Protein AF-A0A368EY27-F1 (afdb_monomer_lite)

Sequence (172 aa):
MQEDVLKLILLALDKGALIARKTLVMYVVQMLSEDYPQVSKTCVGHVVQLLYRASCFNVLKRDGESSLMQLKDEFRSYESLRREHDAQIVQMAVECGLRISPDQWSALLYGDQAHRPHMQSIIDRLQTPHSYVQGIDELAAVASGSDPNSYACDLAQMAQLLRVFDTLPAHH

Radius of gyration: 20.93 Å; chains: 1; bounding box: 53×36×58 Å

InterPro domains:
  IPR041523 Roquin II [PF18386] (73-128)
  IPR048575 Roquin 1/2-like, ROQ domain [PF21206] (1-70)
  IPR052249 Roquin domain-containing protein [PTHR13139] (1-162)

Structure (mmCIF, N/CA/C/O backbone):
data_AF-A0A368EY27-F1
#
_entry.id   AF-A0A368EY27-F1
#
loop_
_atom_site.group_PDB
_atom_site.id
_atom_site.type_symbol
_atom_site.label_atom_id
_atom_site.label_alt_id
_atom_site.label_comp_id
_atom_site.label_asym_id
_atom_site.label_entity_id
_atom_site.label_seq_id
_atom_site.pdbx_PDB_ins_code
_atom_site.Cartn_x
_atom_site.Cartn_y
_atom_site.Cartn_z
_atom_site.occupancy
_atom_site.B_iso_or_equiv
_atom_site.auth_seq_id
_atom_site.auth_comp_id
_atom_site.auth_asym_id
_atom_site.auth_atom_id
_atom_site.pdbx_PDB_model_num
ATOM 1 N N . MET A 1 1 ? 6.544 -5.559 12.951 1.00 91.06 1 MET A N 1
ATOM 2 C CA . MET A 1 1 ? 5.995 -4.178 12.994 1.00 91.06 1 MET A CA 1
ATOM 3 C C . MET A 1 1 ? 5.135 -3.829 11.782 1.00 91.06 1 MET A C 1
ATOM 5 O O . MET A 1 1 ? 3.942 -3.680 11.981 1.00 91.06 1 MET A O 1
ATOM 9 N N . GLN A 1 2 ? 5.659 -3.658 10.551 1.00 93.19 2 GLN A N 1
ATOM 10 C CA . GLN A 1 2 ? 4.785 -3.277 9.416 1.00 93.19 2 GLN A CA 1
ATOM 11 C C . GLN A 1 2 ? 3.692 -4.315 9.138 1.00 93.19 2 GLN A C 1
ATOM 13 O O . GLN A 1 2 ? 2.533 -3.955 8.957 1.00 93.19 2 GLN A O 1
ATOM 18 N N . GLU A 1 3 ? 4.051 -5.597 9.171 1.00 96.12 3 GLU A N 1
ATOM 19 C CA . GLU A 1 3 ? 3.091 -6.694 9.086 1.00 96.12 3 GLU A CA 1
ATOM 20 C C . GLU A 1 3 ? 1.977 -6.583 10.139 1.00 96.12 3 GLU A C 1
ATOM 22 O O . GLU A 1 3 ? 0.802 -6.675 9.788 1.00 96.12 3 GLU A O 1
ATOM 27 N N . ASP A 1 4 ? 2.321 -6.302 11.397 1.00 97.25 4 ASP A N 1
ATOM 28 C CA . ASP A 1 4 ? 1.342 -6.169 12.484 1.00 97.25 4 ASP A CA 1
ATOM 29 C C . ASP A 1 4 ? 0.456 -4.931 12.315 1.00 97.25 4 ASP A C 1
ATOM 31 O O . ASP A 1 4 ? -0.748 -4.994 12.553 1.00 97.25 4 ASP A O 1
ATOM 35 N N . VAL A 1 5 ? 1.018 -3.818 11.827 1.00 97.81 5 VAL A N 1
ATOM 36 C CA . VAL A 1 5 ? 0.242 -2.622 11.459 1.00 97.81 5 VAL A CA 1
ATOM 37 C C . VAL A 1 5 ? -0.801 -2.971 10.397 1.00 97.81 5 VAL A C 1
ATOM 39 O O . VAL A 1 5 ? -1.966 -2.610 10.557 1.00 97.81 5 VAL A O 1
ATOM 42 N N . LEU A 1 6 ? -0.421 -3.689 9.334 1.00 98.12 6 LEU A N 1
ATOM 43 C CA . LEU A 1 6 ? -1.357 -4.097 8.280 1.00 98.12 6 LEU A CA 1
ATOM 44 C C . LEU A 1 6 ? -2.434 -5.051 8.810 1.00 98.12 6 LEU A C 1
ATOM 46 O O . LEU A 1 6 ? -3.610 -4.866 8.497 1.00 98.12 6 LEU A O 1
ATOM 50 N N . LYS A 1 7 ? -2.067 -6.022 9.656 1.00 98.06 7 LYS A N 1
ATOM 51 C CA . LYS A 1 7 ? -3.023 -6.942 10.296 1.00 98.06 7 LYS A CA 1
ATOM 52 C C . LYS A 1 7 ? -4.021 -6.206 11.193 1.00 98.06 7 LYS A C 1
ATOM 54 O O . LYS A 1 7 ? -5.208 -6.512 11.152 1.00 98.06 7 LYS A O 1
ATOM 59 N N . LEU A 1 8 ? -3.577 -5.209 11.958 1.00 98.19 8 LEU A N 1
ATOM 60 C CA . LEU A 1 8 ? -4.462 -4.400 12.799 1.00 98.19 8 LEU A CA 1
ATOM 61 C C . LEU A 1 8 ? -5.362 -3.467 11.985 1.00 98.19 8 LEU A C 1
ATOM 63 O O . LEU A 1 8 ? -6.522 -3.285 12.343 1.00 98.19 8 LEU A O 1
ATOM 67 N N . ILE A 1 9 ? -4.864 -2.897 10.883 1.00 97.69 9 ILE A N 1
ATOM 68 C CA . ILE A 1 9 ? -5.704 -2.130 9.950 1.00 97.69 9 ILE A CA 1
ATOM 69 C C . ILE A 1 9 ? -6.794 -3.030 9.367 1.00 97.69 9 ILE A C 1
ATOM 71 O O . ILE A 1 9 ? -7.955 -2.626 9.326 1.00 97.69 9 ILE A O 1
ATOM 75 N N . LEU A 1 10 ? -6.431 -4.249 8.960 1.00 97.25 10 LEU A N 1
ATOM 76 C CA . LEU A 1 10 ? -7.374 -5.232 8.444 1.00 97.25 10 LEU A CA 1
ATOM 77 C C . LEU A 1 10 ? -8.426 -5.598 9.496 1.00 97.25 10 LEU A C 1
ATOM 79 O O . LEU A 1 10 ? -9.610 -5.564 9.193 1.00 97.25 10 LEU A O 1
ATOM 83 N N . LEU A 1 11 ? -8.006 -5.869 10.735 1.00 96.94 11 LEU A N 1
ATOM 84 C CA . LEU A 1 11 ? -8.906 -6.173 11.849 1.00 96.94 11 LEU A CA 1
ATOM 85 C C . LEU A 1 11 ? -9.876 -5.018 12.142 1.00 96.94 11 LEU A C 1
ATOM 87 O O . LEU A 1 11 ? -11.066 -5.244 12.340 1.00 96.94 11 LEU A O 1
ATOM 91 N N . ALA A 1 12 ? -9.381 -3.778 12.152 1.00 96.62 12 ALA A N 1
ATOM 92 C CA . ALA A 1 12 ? -10.196 -2.599 12.430 1.00 96.62 12 ALA A CA 1
ATOM 93 C C . ALA A 1 12 ? -11.221 -2.306 11.325 1.00 96.62 12 ALA A C 1
ATOM 95 O O . ALA A 1 12 ? -12.296 -1.782 11.607 1.00 96.62 12 ALA A O 1
ATOM 96 N N . LEU A 1 13 ? -10.879 -2.608 10.071 1.00 95.31 13 LEU A N 1
ATOM 97 C CA . LEU A 1 13 ? -11.715 -2.344 8.898 1.00 95.31 13 LEU A CA 1
ATOM 98 C C . LEU A 1 13 ? -12.441 -3.594 8.380 1.00 95.31 13 LEU A C 1
ATOM 100 O O . LEU A 1 13 ? -13.074 -3.538 7.318 1.00 95.31 13 LEU A O 1
ATOM 104 N N . ASP A 1 14 ? -12.370 -4.704 9.119 1.00 85.62 14 ASP A N 1
ATOM 105 C CA . ASP A 1 14 ? -13.033 -5.954 8.767 1.00 85.62 14 ASP A CA 1
ATOM 106 C C . ASP A 1 14 ? -14.549 -5.744 8.636 1.00 85.62 14 ASP A C 1
ATOM 108 O O . ASP A 1 14 ? -15.145 -4.852 9.248 1.00 85.62 14 ASP A O 1
ATOM 112 N N . LYS A 1 15 ? -15.183 -6.550 7.779 1.00 87.00 15 LYS A N 1
ATOM 113 C CA . LYS A 1 15 ? -16.629 -6.498 7.487 1.00 87.00 15 LYS A CA 1
ATOM 114 C C . LYS A 1 15 ? -17.133 -5.118 7.041 1.00 87.00 15 LYS A C 1
ATOM 116 O O . LYS A 1 15 ? -18.319 -4.821 7.158 1.00 87.00 15 LYS A O 1
ATOM 121 N N . GLY A 1 16 ? -16.245 -4.286 6.495 1.00 86.31 16 GLY A N 1
ATOM 122 C CA . GLY A 1 16 ? -16.605 -3.001 5.905 1.00 86.31 16 GLY A CA 1
ATOM 123 C C . GLY A 1 16 ? -16.848 -1.892 6.922 1.00 86.31 16 GLY A C 1
ATOM 124 O O . GLY A 1 16 ? -17.619 -0.975 6.635 1.00 86.31 16 GLY A O 1
ATOM 125 N N . ALA A 1 17 ? -16.193 -1.937 8.082 1.00 94.31 17 ALA A N 1
ATOM 126 C CA . ALA A 1 17 ? -16.243 -0.828 9.026 1.00 94.31 17 ALA A CA 1
ATOM 127 C C . ALA A 1 17 ? -15.749 0.490 8.391 1.00 94.31 17 ALA A C 1
ATOM 129 O O . ALA A 1 17 ? -14.826 0.521 7.573 1.00 94.31 17 ALA A O 1
ATOM 130 N N . LEU A 1 18 ? -16.385 1.593 8.789 1.00 96.38 18 LEU A N 1
ATOM 131 C CA . LEU A 1 18 ? -16.066 2.955 8.365 1.00 96.38 18 LEU A CA 1
ATOM 132 C C . LEU A 1 18 ? -15.377 3.681 9.519 1.00 96.38 18 LEU A C 1
ATOM 134 O O . LEU A 1 18 ? -16.004 3.967 10.538 1.00 96.38 18 LEU A O 1
ATOM 138 N N . ILE A 1 19 ? -14.091 3.998 9.368 1.00 97.25 19 ILE A N 1
ATOM 139 C CA . ILE A 1 19 ? -13.293 4.598 10.444 1.00 97.25 19 ILE A CA 1
ATOM 140 C C . ILE A 1 19 ? -12.570 5.846 9.934 1.00 97.25 19 ILE A C 1
ATOM 142 O O . ILE A 1 19 ? -11.975 5.860 8.857 1.00 97.25 19 ILE A O 1
ATOM 146 N N . ALA A 1 20 ? -12.603 6.924 10.721 1.00 97.69 20 ALA A N 1
ATOM 147 C CA . ALA A 1 20 ? -11.814 8.119 10.441 1.00 97.69 20 ALA A CA 1
ATOM 148 C C . ALA A 1 20 ? -10.316 7.841 10.645 1.00 97.69 20 ALA A C 1
ATOM 150 O O . ALA A 1 20 ? -9.923 7.181 11.609 1.00 97.69 20 ALA A O 1
ATOM 151 N N . ARG A 1 21 ? -9.453 8.435 9.809 1.00 97.75 21 ARG A N 1
ATOM 152 C CA . ARG A 1 21 ? -7.989 8.242 9.871 1.00 97.75 21 ARG A CA 1
ATOM 153 C C . ARG A 1 21 ? -7.414 8.399 11.283 1.00 97.75 21 ARG A C 1
ATOM 155 O O . ARG A 1 21 ? -6.622 7.566 11.709 1.00 97.75 21 ARG A O 1
ATOM 162 N N . LYS A 1 22 ? -7.821 9.442 12.018 1.00 97.44 22 LYS A N 1
ATOM 163 C CA . LYS A 1 22 ? -7.346 9.704 13.389 1.00 97.44 22 LYS A CA 1
ATOM 164 C C . LYS A 1 22 ? -7.644 8.531 14.327 1.00 97.44 22 LYS A C 1
ATOM 166 O O . LYS A 1 22 ? -6.764 8.128 15.080 1.00 97.44 22 LYS A O 1
ATOM 171 N N . THR A 1 23 ? -8.857 7.989 14.271 1.00 97.94 23 THR A N 1
ATOM 172 C CA . THR A 1 23 ? -9.293 6.874 15.121 1.00 97.94 23 THR A CA 1
ATOM 173 C C . THR A 1 23 ? -8.543 5.592 14.775 1.00 97.94 23 THR A C 1
ATOM 175 O O . THR A 1 23 ? -8.029 4.940 15.678 1.00 97.94 23 THR A O 1
ATOM 178 N N . LEU A 1 24 ? -8.394 5.283 13.482 1.00 98.06 24 LEU A N 1
ATOM 179 C CA . LEU A 1 24 ? -7.635 4.116 13.021 1.00 98.06 24 LEU A CA 1
ATOM 180 C C . LEU A 1 24 ? -6.170 4.173 13.479 1.00 98.06 24 LEU A C 1
ATOM 182 O O . LEU A 1 24 ? -5.648 3.208 14.025 1.00 98.06 24 LEU A O 1
ATOM 186 N N . VAL A 1 25 ? -5.518 5.327 13.306 1.00 98.38 25 VAL A N 1
ATOM 187 C CA . VAL A 1 25 ? -4.122 5.533 13.723 1.00 98.38 25 VAL A CA 1
ATOM 188 C C . VAL A 1 25 ? -3.967 5.360 15.234 1.00 98.38 25 VAL A C 1
ATOM 190 O O . VAL A 1 25 ? -3.037 4.692 15.676 1.00 98.38 25 VAL A O 1
ATOM 193 N N . MET A 1 26 ? -4.871 5.941 16.029 1.00 98.12 26 MET A N 1
ATOM 194 C CA . MET A 1 26 ? -4.842 5.802 17.488 1.00 98.12 26 MET A CA 1
ATOM 195 C C . MET A 1 26 ? -5.013 4.346 17.925 1.00 98.12 26 MET A C 1
ATOM 197 O O . MET A 1 26 ? -4.249 3.894 18.772 1.00 98.12 26 MET A O 1
ATOM 201 N N . TYR A 1 27 ? -5.964 3.626 17.322 1.00 98.00 27 TYR A N 1
ATOM 202 C CA . TYR A 1 27 ? -6.198 2.208 17.592 1.00 98.00 27 TYR A CA 1
ATOM 203 C C . TYR A 1 27 ? -4.930 1.378 17.363 1.00 98.00 27 TYR A C 1
ATOM 205 O O . TYR A 1 27 ? -4.475 0.687 18.269 1.00 98.00 27 TYR A O 1
ATOM 213 N N . VAL A 1 28 ? -4.305 1.504 16.189 1.00 98.06 28 VAL A N 1
ATOM 214 C CA . VAL A 1 28 ? -3.103 0.725 15.856 1.00 98.06 28 VAL A CA 1
ATOM 215 C C . VAL A 1 28 ? -1.931 1.063 16.782 1.00 98.06 28 VAL A C 1
ATOM 217 O O . VAL A 1 28 ? -1.245 0.159 17.243 1.00 98.06 28 VAL A O 1
ATOM 220 N N . VAL A 1 29 ? -1.699 2.348 17.085 1.00 97.94 29 VAL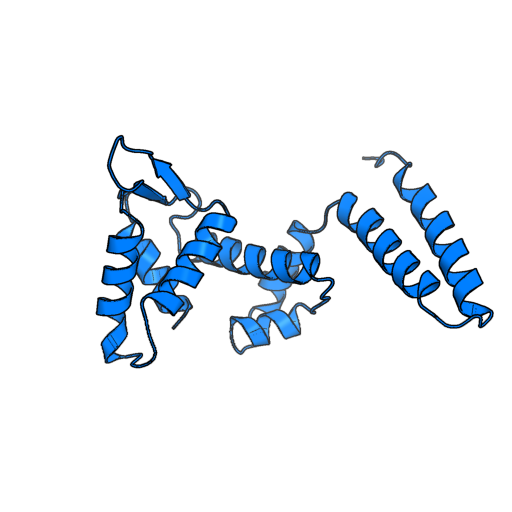 A N 1
ATOM 221 C CA . VAL A 1 29 ? -0.623 2.757 18.008 1.00 97.94 29 VAL A CA 1
ATOM 222 C C . VAL A 1 29 ? -0.835 2.158 19.395 1.00 97.94 29 VAL A C 1
ATOM 224 O O . VAL A 1 29 ? 0.113 1.642 19.974 1.00 97.94 29 VAL A O 1
ATOM 227 N N . GLN A 1 30 ? -2.064 2.205 19.912 1.00 97.25 30 GLN A N 1
ATOM 228 C CA . GLN A 1 30 ? -2.389 1.668 21.231 1.00 97.25 30 GLN A CA 1
ATOM 229 C C . GLN A 1 30 ? -2.204 0.147 21.297 1.00 97.25 30 GLN A C 1
ATOM 231 O O . GLN A 1 30 ? -1.727 -0.361 22.304 1.00 97.25 30 GLN A O 1
ATOM 236 N N . MET A 1 31 ? -2.550 -0.569 20.227 1.00 97.75 31 MET A N 1
ATOM 237 C CA . MET A 1 31 ? -2.396 -2.024 20.162 1.00 97.75 31 MET A CA 1
ATOM 238 C C . MET A 1 31 ? -0.938 -2.483 20.022 1.00 97.75 31 MET A C 1
ATOM 240 O O . MET A 1 31 ? -0.647 -3.628 20.340 1.00 97.75 31 MET A O 1
ATOM 244 N N . LEU A 1 32 ? -0.032 -1.627 19.535 1.00 97.12 32 LEU A N 1
ATOM 245 C CA . LEU A 1 32 ? 1.369 -1.987 19.276 1.00 97.12 32 LEU A CA 1
ATOM 246 C C . LEU A 1 32 ? 2.367 -1.387 20.269 1.00 97.12 32 LEU A C 1
ATOM 248 O O . LEU A 1 32 ? 3.543 -1.731 20.209 1.00 97.12 32 LEU A O 1
ATOM 252 N N . SER A 1 33 ? 1.950 -0.466 21.141 1.00 95.25 33 SER A N 1
ATOM 253 C CA . SER A 1 33 ? 2.889 0.320 21.951 1.00 95.25 33 SER A CA 1
ATOM 254 C C . SER A 1 33 ? 3.665 -0.487 22.989 1.00 95.25 33 SER A C 1
ATOM 256 O O . SER A 1 33 ? 4.740 -0.047 23.388 1.00 95.25 33 SER A O 1
ATOM 258 N N . GLU A 1 34 ? 3.139 -1.634 23.427 1.00 94.44 34 GLU A N 1
ATOM 259 C CA . GLU A 1 34 ? 3.838 -2.513 24.374 1.00 94.44 34 GLU A CA 1
ATOM 260 C C . GLU A 1 34 ? 4.979 -3.281 23.690 1.00 94.44 34 GLU A C 1
ATOM 262 O O . GLU A 1 34 ? 6.110 -3.250 24.171 1.00 94.44 34 GLU A O 1
ATOM 267 N N . ASP A 1 35 ? 4.713 -3.891 22.531 1.00 96.12 35 ASP A N 1
ATOM 268 C CA . ASP A 1 35 ? 5.698 -4.692 21.789 1.00 96.12 35 ASP A CA 1
ATOM 269 C C . ASP A 1 35 ? 6.689 -3.837 20.985 1.00 96.12 35 ASP A C 1
ATOM 271 O O . ASP A 1 35 ? 7.834 -4.228 20.749 1.00 96.12 35 ASP A O 1
ATOM 275 N N . TYR A 1 36 ? 6.254 -2.651 20.550 1.00 95.00 36 TYR A N 1
ATOM 276 C CA . TYR A 1 36 ? 7.029 -1.739 19.713 1.00 95.00 36 TYR A CA 1
ATOM 277 C C . TYR A 1 36 ? 7.056 -0.330 20.324 1.00 95.00 36 TYR A C 1
ATOM 279 O O . TYR A 1 36 ? 6.327 0.547 19.857 1.00 95.00 36 TYR A O 1
ATOM 287 N N . PRO A 1 37 ? 7.928 -0.048 21.311 1.00 92.56 37 PRO A N 1
ATOM 288 C CA . PRO A 1 37 ? 7.997 1.261 21.974 1.00 92.56 37 PRO A CA 1
ATOM 289 C C . PRO A 1 37 ? 8.259 2.445 21.026 1.00 92.56 37 PRO A C 1
ATOM 291 O O . PRO A 1 37 ? 7.919 3.588 21.325 1.00 92.56 37 PRO A O 1
ATOM 294 N N . GLN A 1 38 ? 8.860 2.180 19.864 1.00 91.69 38 GLN A N 1
ATOM 295 C CA . GLN A 1 38 ? 9.111 3.149 18.797 1.00 91.69 38 GLN A CA 1
ATOM 296 C C . GLN A 1 38 ? 7.877 3.474 17.937 1.00 91.69 38 GLN A C 1
ATOM 298 O O . GLN A 1 38 ? 7.942 4.358 17.075 1.00 91.69 38 GLN A O 1
ATOM 303 N N . VAL A 1 39 ? 6.765 2.748 18.100 1.00 95.75 39 VAL A N 1
ATOM 304 C CA . VAL A 1 39 ? 5.548 2.996 17.326 1.00 95.75 39 VAL A CA 1
ATOM 305 C C . VAL A 1 39 ? 4.979 4.364 17.690 1.00 95.75 39 VAL A C 1
ATOM 307 O O . VAL A 1 39 ? 4.880 4.757 18.849 1.00 95.75 39 VAL A O 1
ATOM 310 N N . SER A 1 40 ? 4.594 5.129 16.674 1.00 96.62 40 SER A N 1
ATOM 311 C CA . SER A 1 40 ? 4.060 6.473 16.862 1.00 96.62 40 SER A CA 1
ATOM 312 C C . SER A 1 40 ? 2.927 6.749 15.889 1.00 96.62 40 SER A C 1
ATOM 314 O O . SER A 1 40 ? 2.799 6.105 14.842 1.00 96.62 40 SER A O 1
ATOM 316 N N . LYS A 1 41 ? 2.119 7.766 16.209 1.00 97.56 41 LYS A N 1
ATOM 317 C CA . LYS A 1 41 ? 1.028 8.233 15.340 1.00 97.56 41 LYS A CA 1
ATOM 318 C C . LYS A 1 41 ? 1.542 8.633 13.957 1.00 97.56 41 LYS A C 1
ATOM 320 O O . LYS A 1 41 ? 0.857 8.393 12.969 1.00 97.56 41 LYS A O 1
ATOM 325 N N . THR A 1 42 ? 2.746 9.203 13.887 1.00 97.12 42 THR A N 1
ATOM 326 C CA . THR A 1 42 ? 3.398 9.590 12.631 1.00 97.12 42 THR A CA 1
ATOM 327 C C . THR A 1 42 ? 3.767 8.361 11.804 1.00 97.12 42 THR A C 1
ATOM 329 O O . THR A 1 42 ? 3.360 8.267 10.649 1.00 97.12 42 THR A O 1
ATOM 332 N N . CYS A 1 43 ? 4.453 7.382 12.406 1.00 94.00 43 CYS A N 1
ATOM 333 C CA . CYS A 1 43 ? 4.864 6.156 11.716 1.00 94.00 43 CYS A CA 1
ATOM 334 C C . CYS A 1 43 ? 3.657 5.377 11.172 1.00 94.00 43 CYS A C 1
ATOM 336 O O . CYS A 1 43 ? 3.617 5.037 9.992 1.00 94.00 43 CYS A O 1
ATOM 338 N N . VAL A 1 44 ? 2.632 5.159 12.002 1.00 97.81 44 VAL A N 1
ATOM 339 C CA . VAL A 1 44 ? 1.389 4.490 11.581 1.00 97.81 44 VAL A CA 1
ATOM 340 C C . VAL A 1 44 ? 0.636 5.328 10.547 1.00 97.81 44 VAL A C 1
ATOM 342 O O . VAL A 1 44 ? 0.125 4.803 9.559 1.00 97.81 44 VAL A O 1
ATOM 345 N N . GLY A 1 45 ? 0.602 6.649 10.732 1.00 97.88 45 GLY A N 1
ATOM 346 C CA . GLY A 1 45 ? -0.013 7.583 9.797 1.00 97.88 45 GLY A CA 1
ATOM 347 C C . GLY A 1 45 ? 0.590 7.518 8.394 1.00 97.88 45 GLY A C 1
ATOM 348 O O . GLY A 1 45 ? -0.163 7.668 7.429 1.00 97.88 45 GLY A O 1
ATOM 349 N N . HIS A 1 46 ? 1.898 7.267 8.271 1.00 97.06 46 HIS A N 1
ATOM 350 C CA . HIS A 1 46 ? 2.573 7.054 6.988 1.00 97.06 46 HIS A CA 1
ATOM 351 C C . HIS A 1 46 ? 2.172 5.731 6.331 1.00 97.06 46 HIS A C 1
ATOM 353 O O . HIS A 1 46 ? 1.909 5.724 5.133 1.00 97.06 46 HIS A O 1
ATOM 359 N N . VAL A 1 47 ? 2.024 4.644 7.096 1.00 97.56 47 VAL A N 1
ATOM 360 C CA . VAL A 1 47 ? 1.527 3.367 6.549 1.00 97.56 47 VAL A CA 1
ATOM 361 C C . VAL A 1 47 ? 0.095 3.522 6.026 1.00 97.56 47 VAL A C 1
ATOM 363 O O . VAL A 1 47 ? -0.206 3.130 4.903 1.00 97.56 47 VAL A O 1
ATOM 366 N N . VAL A 1 48 ? -0.784 4.189 6.780 1.00 98.06 48 VAL A N 1
ATOM 367 C CA . VAL A 1 48 ? -2.153 4.484 6.316 1.00 98.06 48 VAL A CA 1
ATOM 368 C C . VAL A 1 48 ? -2.142 5.383 5.074 1.00 98.06 48 VAL A C 1
ATOM 370 O O . VAL A 1 48 ? -2.951 5.196 4.169 1.00 98.06 48 VAL A O 1
ATOM 373 N N . GLN A 1 49 ? -1.222 6.351 5.003 1.00 98.12 49 GLN A N 1
ATOM 374 C CA . GLN A 1 49 ? -1.080 7.222 3.833 1.00 98.12 49 GLN A CA 1
ATOM 375 C C . GLN A 1 49 ? -0.627 6.452 2.589 1.00 98.12 49 GLN A C 1
ATOM 377 O O . GLN A 1 49 ? -1.094 6.756 1.492 1.00 98.12 49 GLN A O 1
ATOM 382 N N . LEU A 1 50 ? 0.252 5.465 2.760 1.00 98.19 50 LEU A N 1
ATOM 383 C CA . LEU A 1 50 ? 0.705 4.589 1.688 1.00 98.19 50 LEU A CA 1
ATOM 384 C C . LEU A 1 50 ? -0.466 3.774 1.123 1.00 98.19 50 LEU A C 1
ATOM 386 O O . LEU A 1 50 ? -0.689 3.797 -0.081 1.00 98.19 50 LEU A O 1
ATOM 390 N N . LEU A 1 51 ? -1.284 3.166 1.989 1.00 98.31 51 LEU A N 1
ATOM 391 C CA . LEU A 1 51 ? -2.498 2.445 1.577 1.00 98.31 51 LEU A CA 1
ATOM 392 C C . LEU A 1 51 ? -3.537 3.358 0.906 1.00 98.31 51 LEU A C 1
ATOM 394 O O . LEU A 1 51 ? -4.229 2.949 -0.022 1.00 98.31 51 LEU A O 1
ATOM 398 N N . TYR A 1 52 ? -3.646 4.610 1.358 1.00 98.12 52 TYR A N 1
ATOM 399 C CA . TYR A 1 52 ? -4.496 5.604 0.703 1.00 98.12 52 TYR A CA 1
ATOM 400 C C . TYR A 1 52 ? -4.010 5.906 -0.716 1.00 98.12 52 TYR A C 1
ATOM 402 O O . TYR A 1 52 ? -4.815 5.946 -1.643 1.00 98.12 52 TYR A O 1
ATOM 410 N N . ARG A 1 53 ? -2.697 6.094 -0.897 1.00 97.75 53 ARG A N 1
ATOM 411 C CA . ARG A 1 53 ? -2.088 6.329 -2.213 1.00 97.75 53 ARG A CA 1
ATOM 412 C C . ARG A 1 53 ? -2.259 5.116 -3.137 1.00 97.75 53 ARG A C 1
ATOM 414 O O . ARG A 1 53 ? -2.610 5.301 -4.296 1.00 97.75 53 ARG A O 1
ATOM 421 N N . ALA A 1 54 ? -2.167 3.914 -2.572 1.00 97.94 54 ALA A N 1
ATOM 422 C CA . ALA A 1 54 ? -2.448 2.640 -3.233 1.00 97.94 54 ALA A CA 1
ATOM 423 C C . ALA A 1 54 ? -3.940 2.416 -3.555 1.00 97.94 54 ALA A C 1
ATOM 425 O O . ALA A 1 54 ? -4.330 1.363 -4.046 1.00 97.94 54 ALA A O 1
ATOM 426 N N . SER A 1 55 ? -4.808 3.398 -3.278 1.00 98.12 55 SER A N 1
ATOM 427 C CA . SER A 1 55 ? -6.245 3.326 -3.555 1.00 98.12 55 SER A CA 1
ATOM 428 C C . SER A 1 55 ? -6.961 2.159 -2.860 1.00 98.12 55 SER A C 1
ATOM 430 O O . SER A 1 55 ? -7.990 1.682 -3.352 1.00 98.12 55 SER A O 1
ATOM 432 N N . CYS A 1 56 ? -6.473 1.740 -1.686 1.00 98.31 56 CYS A N 1
ATOM 433 C CA . CYS A 1 56 ? -7.057 0.635 -0.920 1.00 98.31 56 CYS A CA 1
ATOM 434 C C . CYS A 1 56 ? -8.385 0.987 -0.228 1.00 98.31 56 CYS A C 1
ATOM 436 O O . CYS A 1 56 ? -9.097 0.095 0.240 1.00 98.31 56 CYS A O 1
ATOM 438 N N . PHE A 1 57 ? -8.729 2.277 -0.137 1.00 98.31 57 PHE A N 1
ATOM 439 C CA . PHE A 1 57 ? -9.897 2.751 0.605 1.00 98.31 57 PHE A CA 1
ATOM 440 C C . PHE A 1 57 ? -10.990 3.326 -0.299 1.00 98.31 57 PHE A C 1
ATOM 442 O O . PHE A 1 57 ? -10.717 4.094 -1.220 1.00 98.31 57 PHE A O 1
ATOM 449 N N . ASN A 1 58 ? -12.242 3.040 0.053 1.00 97.56 58 ASN A N 1
ATOM 450 C CA . ASN A 1 58 ? -13.383 3.887 -0.273 1.00 97.56 58 ASN A CA 1
ATOM 451 C C . ASN A 1 58 ? -13.446 5.026 0.752 1.00 97.56 58 ASN A C 1
ATOM 453 O O . ASN A 1 58 ? -13.398 4.784 1.961 1.00 97.56 58 ASN A O 1
ATOM 457 N N . VAL A 1 59 ? -13.544 6.268 0.278 1.00 97.25 59 VAL A N 1
ATOM 458 C CA . VAL A 1 59 ? -13.509 7.463 1.133 1.00 97.25 59 VAL A CA 1
ATOM 459 C C . VAL A 1 59 ? -14.876 8.130 1.134 1.00 97.25 59 VAL A C 1
ATOM 461 O O . VAL A 1 59 ? -15.308 8.680 0.122 1.00 97.25 59 VAL A O 1
ATOM 464 N N . LEU A 1 60 ? -15.540 8.119 2.288 1.00 96.25 60 LEU A N 1
ATOM 465 C CA . LEU A 1 60 ? -16.830 8.766 2.488 1.00 96.25 60 LEU A CA 1
ATOM 466 C C . LEU A 1 60 ? -16.623 10.143 3.121 1.00 96.25 60 LEU A C 1
ATOM 468 O O . LEU A 1 60 ? -16.200 10.257 4.276 1.00 96.25 60 LEU A O 1
ATOM 472 N N . LYS A 1 61 ? -16.922 11.195 2.358 1.00 95.31 61 LYS A N 1
ATOM 473 C CA . LYS A 1 61 ? -16.922 12.575 2.859 1.00 95.31 61 LYS A CA 1
ATOM 474 C C . LYS A 1 61 ? -18.147 12.806 3.745 1.00 95.31 61 LYS A C 1
ATOM 476 O O . LYS A 1 61 ? -19.216 12.268 3.473 1.00 95.31 61 LYS A O 1
ATOM 481 N N . ARG A 1 62 ? -17.977 13.604 4.798 1.00 95.56 62 ARG A N 1
ATOM 482 C CA . ARG A 1 62 ? -19.044 14.014 5.717 1.00 95.56 62 ARG A CA 1
ATOM 483 C C . ARG A 1 62 ? -18.963 15.521 5.916 1.00 95.56 62 ARG A C 1
ATOM 485 O O . ARG A 1 62 ? -17.866 16.045 6.100 1.00 95.56 62 ARG A O 1
ATOM 492 N N . ASP A 1 63 ? -20.097 16.205 5.864 1.00 92.94 63 ASP A N 1
ATOM 493 C CA . ASP A 1 63 ? -20.131 17.662 5.975 1.00 92.94 63 ASP A CA 1
ATOM 494 C C . ASP A 1 63 ? -19.727 18.108 7.383 1.00 92.94 63 ASP A C 1
ATOM 496 O O . ASP A 1 63 ? -20.281 17.649 8.378 1.00 92.94 63 ASP A O 1
ATOM 500 N N . GLY A 1 64 ? -18.720 18.982 7.469 1.00 90.25 64 GLY A N 1
ATOM 501 C CA . GLY A 1 64 ? -18.209 19.500 8.744 1.00 90.25 64 GLY A CA 1
ATOM 502 C C . GLY A 1 64 ? -17.433 18.493 9.606 1.00 90.25 64 GLY A C 1
ATOM 503 O O . GLY A 1 64 ? -16.959 18.862 10.678 1.00 90.25 64 GLY A O 1
ATOM 504 N N . GLU A 1 65 ? -17.247 17.250 9.150 1.00 93.25 65 GLU A N 1
ATOM 505 C CA . GLU A 1 65 ? -16.580 16.188 9.907 1.00 93.25 65 GLU A CA 1
ATOM 506 C C . GLU A 1 65 ? -15.414 15.546 9.137 1.00 93.25 65 GLU A C 1
ATOM 508 O O . GLU A 1 65 ? -15.246 15.702 7.930 1.00 93.25 65 GLU A O 1
ATOM 513 N N . SER A 1 66 ? -14.579 14.774 9.843 1.00 93.69 66 SER A N 1
ATOM 514 C CA . SER A 1 66 ? -13.523 13.986 9.192 1.00 93.69 66 SER A CA 1
ATOM 515 C C . SER A 1 66 ? -14.119 12.902 8.289 1.00 93.69 66 SER A C 1
ATOM 517 O O . SER A 1 66 ? -15.022 12.173 8.717 1.00 93.69 66 SER A O 1
ATOM 519 N N . SER A 1 67 ? -13.562 12.745 7.084 1.00 96.62 67 SER A N 1
ATOM 520 C CA . SER A 1 67 ? -13.910 11.650 6.174 1.00 96.62 67 SER A CA 1
ATOM 521 C C . SER A 1 67 ? -13.694 10.287 6.828 1.00 96.62 67 SER A C 1
ATOM 523 O O . SER A 1 67 ? -12.739 10.083 7.587 1.00 96.62 67 SER A O 1
ATOM 525 N N . LEU A 1 68 ? -14.574 9.349 6.497 1.00 97.31 68 LEU A N 1
ATOM 526 C CA . LEU A 1 68 ? -14.448 7.952 6.885 1.00 97.31 68 LEU A CA 1
ATOM 527 C C . LEU A 1 68 ? -13.771 7.176 5.763 1.00 97.31 68 LEU A C 1
ATOM 529 O O . LEU A 1 68 ? -13.948 7.479 4.583 1.00 97.31 68 LEU A O 1
ATOM 533 N N . MET A 1 69 ? -12.987 6.180 6.146 1.00 97.88 69 MET A N 1
ATOM 534 C CA . MET A 1 69 ? -12.322 5.270 5.228 1.00 97.88 69 MET A CA 1
ATOM 535 C C . MET A 1 69 ? -12.852 3.866 5.483 1.00 97.88 69 MET A C 1
ATOM 537 O O . MET A 1 69 ? -13.006 3.460 6.636 1.00 97.88 69 MET A O 1
ATOM 541 N N . GLN A 1 70 ? -13.111 3.142 4.405 1.00 97.62 70 GLN A N 1
ATOM 542 C CA . GLN A 1 70 ? -13.489 1.737 4.418 1.00 97.62 70 GLN A CA 1
ATOM 543 C C . GLN A 1 70 ? -12.551 0.989 3.484 1.00 97.62 70 GLN A C 1
ATOM 545 O O . GLN A 1 70 ? -12.275 1.463 2.383 1.00 97.62 70 GLN A O 1
ATOM 550 N N . LEU A 1 71 ? -12.065 -0.177 3.903 1.00 97.94 71 LEU A N 1
ATOM 551 C CA . LEU A 1 71 ? -11.259 -1.016 3.027 1.00 97.94 71 LEU A CA 1
ATOM 552 C C . LEU A 1 71 ? -12.142 -1.603 1.918 1.00 97.94 71 LEU A C 1
ATOM 554 O O . LEU A 1 71 ? -13.215 -2.155 2.211 1.00 97.94 71 LEU A O 1
ATOM 558 N N . LYS A 1 72 ? -11.702 -1.469 0.662 1.00 97.69 72 LYS A N 1
ATOM 559 C CA . LYS A 1 72 ? -12.389 -2.095 -0.475 1.00 97.69 72 LYS A CA 1
ATOM 560 C C . LYS A 1 72 ? -12.402 -3.613 -0.313 1.00 97.69 72 LYS A C 1
ATOM 562 O O . LYS A 1 72 ? -11.510 -4.173 0.328 1.00 97.69 72 LYS A O 1
ATOM 567 N N . ASP A 1 73 ? -13.425 -4.263 -0.858 1.00 96.56 73 ASP A N 1
ATOM 568 C CA . ASP A 1 73 ? -13.682 -5.687 -0.623 1.00 96.56 73 ASP A CA 1
ATOM 569 C C . ASP A 1 73 ? -12.510 -6.561 -1.094 1.00 96.56 73 ASP A C 1
ATOM 571 O O . ASP A 1 73 ? -12.092 -7.468 -0.375 1.00 96.56 73 ASP A O 1
ATOM 575 N N . GLU A 1 74 ? -11.902 -6.223 -2.234 1.00 96.81 74 GLU A N 1
ATOM 576 C CA . GLU A 1 74 ? -10.748 -6.920 -2.808 1.00 96.81 74 GLU A CA 1
ATOM 577 C C . GLU A 1 74 ? -9.479 -6.858 -1.946 1.00 96.81 74 GLU A C 1
ATOM 579 O O . GLU A 1 74 ? -8.566 -7.651 -2.158 1.00 96.81 74 GLU A O 1
ATOM 584 N N . PHE A 1 75 ? -9.419 -5.958 -0.959 1.00 97.50 75 PHE A N 1
ATOM 585 C CA . PHE A 1 75 ? -8.275 -5.808 -0.060 1.00 97.50 75 PHE A CA 1
ATOM 586 C C . PHE A 1 75 ? -8.539 -6.334 1.355 1.00 97.50 75 PHE A C 1
ATOM 588 O O . PHE A 1 75 ? -7.685 -6.182 2.224 1.00 97.50 75 PHE A O 1
ATOM 595 N N . ARG A 1 76 ? -9.674 -7.000 1.613 1.00 96.31 76 ARG A N 1
ATOM 596 C CA . ARG A 1 76 ? -10.019 -7.554 2.940 1.00 96.31 76 ARG A CA 1
ATOM 597 C C . ARG A 1 76 ? -9.357 -8.893 3.280 1.00 96.31 76 ARG A C 1
ATOM 599 O O . ARG A 1 76 ? -9.802 -9.595 4.183 1.00 96.31 76 ARG A O 1
ATOM 606 N N . SER A 1 77 ? -8.257 -9.230 2.618 1.00 96.94 77 SER A N 1
ATOM 607 C CA . SER A 1 77 ? -7.344 -10.285 3.060 1.00 96.94 77 SER A CA 1
ATOM 608 C C . SER A 1 77 ? -5.947 -9.710 3.275 1.00 96.94 77 SER A C 1
ATOM 610 O O . SER A 1 77 ? -5.560 -8.741 2.615 1.00 96.94 77 SER A O 1
ATOM 612 N N . TYR A 1 78 ? -5.180 -10.309 4.190 1.00 97.62 78 TYR A N 1
ATOM 613 C CA . TYR A 1 78 ? -3.804 -9.875 4.436 1.00 97.62 78 TYR A CA 1
ATOM 614 C C . TYR A 1 78 ? -2.972 -9.937 3.150 1.00 97.62 78 TYR A C 1
ATOM 616 O O . TYR A 1 78 ? -2.335 -8.949 2.803 1.00 97.62 78 TYR A O 1
ATOM 624 N N . GLU A 1 79 ? -3.064 -11.039 2.402 1.00 97.62 79 GLU A N 1
ATOM 625 C CA . GLU A 1 79 ? -2.319 -11.245 1.154 1.00 97.62 79 GLU A CA 1
ATOM 626 C C . GLU A 1 79 ? -2.617 -10.162 0.110 1.00 97.62 79 GLU A C 1
ATOM 628 O O . GLU A 1 79 ? -1.704 -9.544 -0.436 1.00 97.62 79 GLU A O 1
ATOM 633 N N . SER A 1 80 ? -3.899 -9.870 -0.134 1.00 97.56 80 SER A N 1
ATOM 634 C CA . SER A 1 80 ? -4.299 -8.839 -1.100 1.00 97.56 80 SER A CA 1
ATOM 635 C C . SER A 1 80 ? -3.852 -7.439 -0.678 1.00 97.56 80 SER A C 1
ATOM 637 O O . SER A 1 80 ? -3.345 -6.679 -1.501 1.00 97.56 80 SER A O 1
ATOM 639 N N . LEU A 1 81 ? -4.017 -7.095 0.606 1.00 98.19 81 LEU A N 1
ATOM 640 C CA . LEU A 1 81 ? -3.640 -5.781 1.126 1.00 98.19 81 LEU A CA 1
ATOM 641 C C . LEU A 1 81 ? -2.123 -5.599 1.109 1.00 98.19 81 LEU A C 1
ATOM 643 O O . LEU A 1 81 ? -1.631 -4.536 0.733 1.00 98.19 81 LEU A O 1
ATOM 647 N N . ARG A 1 82 ? -1.386 -6.644 1.502 1.00 98.50 82 ARG A N 1
ATOM 648 C CA . ARG A 1 82 ? 0.074 -6.659 1.521 1.00 98.50 82 ARG A CA 1
ATOM 649 C C . ARG A 1 82 ? 0.637 -6.526 0.113 1.00 98.50 82 ARG A C 1
ATOM 651 O O . ARG A 1 82 ? 1.513 -5.698 -0.104 1.00 98.50 82 ARG A O 1
ATOM 658 N N . ARG A 1 83 ? 0.082 -7.255 -0.858 1.00 98.44 83 ARG A N 1
ATOM 659 C CA . ARG A 1 83 ? 0.500 -7.153 -2.260 1.00 98.44 83 ARG A CA 1
ATOM 660 C C . ARG A 1 83 ? 0.338 -5.739 -2.814 1.00 98.44 83 ARG A C 1
ATOM 662 O O . ARG A 1 83 ? 1.231 -5.262 -3.510 1.00 98.44 83 ARG A O 1
ATOM 669 N N . GLU A 1 84 ? -0.770 -5.066 -2.508 1.00 98.38 84 GLU A N 1
ATOM 670 C CA . GLU A 1 84 ? -1.005 -3.699 -2.991 1.00 98.38 84 GLU A CA 1
ATOM 671 C C . GLU A 1 84 ? -0.142 -2.668 -2.246 1.00 98.38 84 GLU A C 1
ATOM 673 O O . GLU A 1 84 ? 0.395 -1.743 -2.852 1.00 98.38 84 GLU A O 1
ATOM 678 N N . HIS A 1 85 ? 0.086 -2.883 -0.948 1.00 98.44 85 HIS A N 1
ATOM 679 C CA . HIS A 1 85 ? 1.065 -2.132 -0.166 1.00 98.44 85 HIS A CA 1
ATOM 680 C C . HIS A 1 85 ? 2.472 -2.205 -0.783 1.00 98.44 85 HIS A C 1
ATOM 682 O O . HIS A 1 85 ? 3.094 -1.170 -1.025 1.00 98.44 85 HIS A O 1
ATOM 688 N N . ASP A 1 86 ? 2.968 -3.409 -1.070 1.00 98.56 86 ASP A N 1
ATOM 689 C CA . ASP A 1 86 ? 4.308 -3.600 -1.627 1.00 98.56 86 ASP A CA 1
ATOM 690 C C . ASP A 1 86 ? 4.404 -3.029 -3.045 1.00 98.56 86 ASP A C 1
ATOM 692 O O . ASP A 1 86 ? 5.381 -2.359 -3.379 1.00 98.56 86 ASP A O 1
ATOM 696 N N . ALA A 1 87 ? 3.362 -3.217 -3.863 1.00 98.38 87 ALA A N 1
ATOM 697 C CA . ALA A 1 87 ? 3.291 -2.638 -5.199 1.00 98.38 87 ALA A CA 1
ATOM 698 C C . ALA A 1 87 ? 3.378 -1.109 -5.177 1.00 98.38 87 ALA A C 1
ATOM 700 O O . ALA A 1 87 ? 4.086 -0.532 -6.001 1.00 98.38 87 ALA A O 1
ATOM 701 N N . GLN A 1 88 ? 2.738 -0.449 -4.209 1.00 98.38 88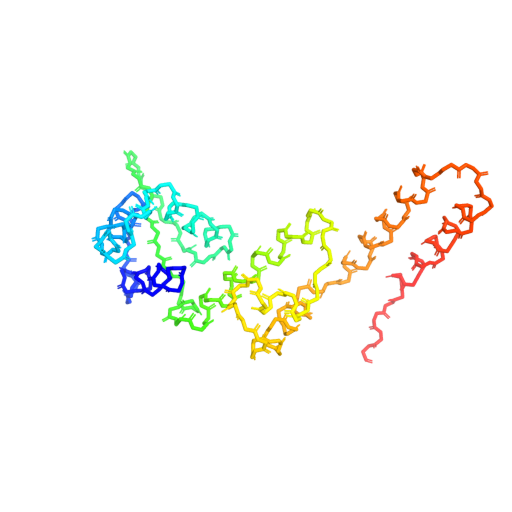 GLN A N 1
ATOM 702 C CA . GLN A 1 88 ? 2.832 1.001 -4.074 1.00 98.38 88 GLN A CA 1
ATOM 703 C C . GLN A 1 88 ? 4.252 1.466 -3.721 1.00 98.38 88 GLN A C 1
ATOM 705 O O . GLN A 1 88 ? 4.685 2.509 -4.217 1.00 98.38 88 GLN A O 1
ATOM 710 N N . ILE A 1 89 ? 4.989 0.708 -2.898 1.00 98.19 89 ILE A N 1
ATOM 711 C CA . ILE A 1 89 ? 6.398 1.002 -2.586 1.00 98.19 89 ILE A CA 1
ATOM 712 C C . ILE A 1 89 ? 7.267 0.829 -3.836 1.00 98.19 89 ILE A C 1
ATOM 714 O O . ILE A 1 89 ? 8.077 1.706 -4.140 1.00 98.19 89 ILE A O 1
ATOM 718 N N . VAL A 1 90 ? 7.075 -0.264 -4.582 1.00 97.88 90 VAL A N 1
ATOM 719 C CA . VAL A 1 90 ? 7.794 -0.513 -5.841 1.00 97.88 90 VAL A CA 1
ATOM 720 C C . VAL A 1 90 ? 7.528 0.615 -6.837 1.00 97.88 90 VAL A C 1
ATOM 722 O O . VAL A 1 90 ? 8.470 1.159 -7.409 1.00 97.88 90 VAL A O 1
ATOM 725 N N . GLN A 1 91 ? 6.269 1.027 -6.995 1.00 95.25 91 GLN A N 1
ATOM 726 C CA . GLN A 1 91 ? 5.894 2.126 -7.881 1.00 95.25 91 GLN A CA 1
ATOM 727 C C . GLN A 1 91 ? 6.580 3.440 -7.483 1.00 95.25 91 GLN A C 1
ATOM 729 O O . GLN A 1 91 ? 7.140 4.113 -8.341 1.00 95.25 91 GLN A O 1
ATOM 734 N N . MET A 1 92 ? 6.612 3.780 -6.190 1.00 95.19 92 MET A N 1
ATOM 735 C CA . MET A 1 92 ? 7.313 4.978 -5.709 1.00 95.19 92 MET A CA 1
ATOM 736 C C . MET A 1 92 ? 8.818 4.934 -6.000 1.00 95.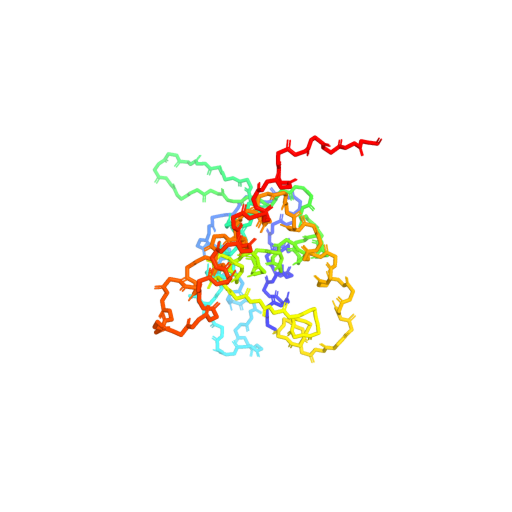19 92 MET A C 1
ATOM 738 O O . MET A 1 92 ? 9.404 5.950 -6.361 1.00 95.19 92 MET A O 1
ATOM 742 N N . ALA A 1 93 ? 9.456 3.770 -5.864 1.00 95.31 93 ALA A N 1
ATOM 743 C CA . ALA A 1 93 ? 10.866 3.618 -6.210 1.00 95.31 93 ALA A CA 1
ATOM 744 C C . ALA A 1 93 ? 11.105 3.825 -7.713 1.00 95.31 93 ALA A C 1
ATOM 746 O O . ALA A 1 93 ? 12.036 4.540 -8.082 1.00 95.31 93 ALA A O 1
ATOM 747 N N . VAL A 1 94 ? 10.238 3.270 -8.565 1.00 89.69 94 VAL A N 1
ATOM 748 C CA . VAL A 1 94 ? 10.297 3.457 -10.023 1.00 89.69 94 VAL A CA 1
ATOM 749 C C . VAL A 1 94 ? 10.098 4.924 -10.407 1.00 89.69 94 VAL A C 1
ATOM 751 O O . VAL A 1 94 ? 10.870 5.436 -11.212 1.00 89.69 94 VAL A O 1
ATOM 754 N N . GLU A 1 95 ? 9.128 5.620 -9.803 1.00 87.62 95 GLU A N 1
ATOM 755 C CA . GLU A 1 95 ? 8.901 7.061 -10.007 1.00 87.62 95 GLU A CA 1
ATOM 756 C C . GLU A 1 95 ? 10.125 7.910 -9.622 1.00 87.62 95 GLU A C 1
ATOM 758 O O . GLU A 1 95 ? 10.391 8.932 -10.250 1.00 87.62 95 GLU A O 1
ATOM 763 N N . CYS A 1 96 ? 10.898 7.476 -8.623 1.00 89.06 96 CYS A N 1
ATOM 764 C CA . CYS A 1 96 ? 12.164 8.102 -8.236 1.00 89.06 96 CYS A CA 1
ATOM 765 C C . CYS A 1 96 ? 13.370 7.649 -9.083 1.00 89.06 96 CYS A C 1
ATOM 767 O O . CYS A 1 96 ? 14.505 7.988 -8.746 1.00 89.06 96 CYS A O 1
ATOM 769 N N . GLY A 1 97 ? 13.164 6.858 -10.141 1.00 84.88 97 GLY A N 1
ATOM 770 C CA . GLY A 1 97 ? 14.235 6.347 -11.004 1.00 84.88 97 GLY A CA 1
ATOM 771 C C . GLY A 1 97 ? 15.065 5.215 -10.387 1.00 84.88 97 GLY A C 1
ATOM 772 O O . GLY A 1 97 ? 16.108 4.848 -10.924 1.00 84.88 97 GLY A O 1
ATOM 773 N N . LEU A 1 98 ? 14.634 4.628 -9.266 1.00 89.88 98 LEU A N 1
ATOM 774 C CA . LEU A 1 98 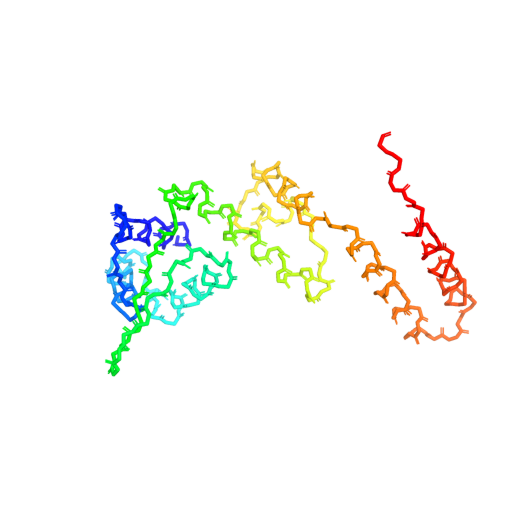? 15.337 3.510 -8.640 1.00 89.88 98 LEU A CA 1
ATOM 775 C C . LEU A 1 98 ? 14.988 2.197 -9.350 1.00 89.88 98 LEU A C 1
ATOM 777 O O . LEU A 1 98 ? 13.828 1.909 -9.652 1.00 89.88 98 LEU A O 1
ATOM 781 N N . ARG A 1 99 ? 16.008 1.372 -9.598 1.00 90.81 99 ARG A N 1
ATOM 782 C CA . ARG A 1 99 ? 15.870 0.019 -10.152 1.00 90.81 99 ARG A CA 1
ATOM 783 C C . ARG A 1 99 ? 16.418 -0.973 -9.133 1.00 90.81 99 ARG A C 1
ATOM 785 O O . ARG A 1 99 ? 17.619 -1.020 -8.894 1.00 90.81 99 ARG A O 1
ATOM 792 N N . ILE A 1 100 ? 15.519 -1.723 -8.503 1.00 95.88 100 ILE A N 1
ATOM 793 C CA . ILE A 1 100 ? 15.822 -2.656 -7.411 1.00 95.88 100 ILE A CA 1
ATOM 794 C C . ILE A 1 100 ? 15.377 -4.051 -7.854 1.00 95.88 100 ILE A C 1
ATOM 796 O O . ILE A 1 100 ? 14.266 -4.213 -8.364 1.00 95.88 100 ILE A O 1
ATOM 800 N N . SER A 1 101 ? 16.248 -5.048 -7.694 1.00 97.62 101 SER A N 1
ATOM 801 C CA . SER A 1 101 ? 15.962 -6.422 -8.115 1.00 97.62 101 SER A CA 1
ATOM 802 C C . SER A 1 101 ? 14.947 -7.113 -7.186 1.00 97.62 101 SER A C 1
ATOM 804 O O . SER A 1 101 ? 14.796 -6.709 -6.030 1.00 97.62 101 SER A O 1
ATOM 806 N N . PRO A 1 102 ? 14.267 -8.186 -7.634 1.00 98.25 102 PRO A N 1
ATOM 807 C CA . PRO A 1 102 ? 13.350 -8.948 -6.781 1.00 98.25 102 PRO A CA 1
ATOM 808 C C . PRO A 1 102 ? 13.997 -9.468 -5.485 1.00 98.25 102 PRO A C 1
ATOM 810 O O . PRO A 1 102 ? 13.364 -9.430 -4.432 1.00 98.25 102 PRO A O 1
ATOM 813 N N . ASP A 1 103 ? 15.263 -9.897 -5.543 1.00 98.25 103 ASP A N 1
ATOM 814 C CA . ASP A 1 103 ? 16.037 -10.364 -4.379 1.00 98.25 103 ASP A CA 1
ATOM 815 C C . ASP A 1 103 ? 16.275 -9.241 -3.363 1.00 98.25 103 ASP A C 1
ATOM 817 O O . ASP A 1 103 ? 16.136 -9.426 -2.150 1.00 98.25 103 ASP A O 1
ATOM 821 N N . GLN A 1 104 ? 16.610 -8.046 -3.863 1.00 98.38 104 GLN A N 1
ATOM 822 C CA . GLN A 1 104 ? 16.804 -6.859 -3.034 1.00 98.38 104 GLN A CA 1
ATOM 823 C C . GLN A 1 104 ? 15.485 -6.394 -2.414 1.00 98.38 104 GLN A C 1
ATOM 825 O O . GLN A 1 104 ? 15.464 -6.017 -1.245 1.00 98.38 104 GLN A O 1
ATOM 830 N N . TRP A 1 105 ? 14.378 -6.462 -3.157 1.00 98.44 105 TRP A N 1
ATOM 831 C CA . TRP A 1 105 ? 13.050 -6.162 -2.626 1.00 98.44 105 TRP A CA 1
ATOM 832 C C . TRP A 1 105 ? 12.614 -7.139 -1.536 1.00 98.44 105 TRP A C 1
ATOM 834 O O . TRP A 1 105 ? 12.109 -6.701 -0.503 1.00 98.44 105 TRP A O 1
ATOM 844 N N . SER A 1 106 ? 12.836 -8.441 -1.741 1.00 98.44 106 SER A N 1
ATOM 845 C CA . SER A 1 106 ? 12.563 -9.472 -0.735 1.00 98.44 106 SER A CA 1
ATOM 846 C C . SER A 1 106 ? 13.337 -9.176 0.555 1.00 98.44 106 SER A C 1
ATOM 848 O O . SER A 1 106 ? 12.748 -9.100 1.635 1.00 98.44 106 SER A O 1
ATOM 850 N N . ALA A 1 107 ? 14.636 -8.880 0.439 1.00 98.19 107 ALA A N 1
ATOM 851 C CA . ALA A 1 107 ? 15.460 -8.517 1.589 1.00 98.19 107 ALA A CA 1
ATOM 852 C C . ALA A 1 107 ? 14.972 -7.231 2.275 1.00 98.19 107 ALA A C 1
ATOM 854 O O . ALA A 1 107 ? 14.921 -7.168 3.500 1.00 98.19 107 ALA A O 1
ATOM 855 N N . LEU A 1 108 ? 14.595 -6.211 1.500 1.00 98.06 108 LEU A N 1
ATOM 856 C CA . LEU A 1 108 ? 14.205 -4.904 2.024 1.00 98.06 108 LEU A CA 1
ATOM 857 C C . LEU A 1 108 ? 12.851 -4.927 2.747 1.00 98.06 108 LEU A C 1
ATOM 859 O O . LEU A 1 108 ? 12.710 -4.301 3.795 1.00 98.06 108 LEU A O 1
ATOM 863 N N . LEU A 1 109 ? 11.852 -5.613 2.184 1.00 97.56 109 LEU A N 1
ATOM 864 C CA . LEU A 1 109 ? 10.473 -5.589 2.692 1.00 97.56 109 LEU A CA 1
ATOM 865 C C . LEU A 1 109 ? 10.158 -6.731 3.663 1.00 97.56 109 LEU A C 1
ATOM 867 O O . LEU A 1 109 ? 9.218 -6.613 4.452 1.00 97.56 109 LEU A O 1
ATOM 871 N N . TYR A 1 110 ? 10.914 -7.827 3.602 1.00 97.69 110 TYR A N 1
ATOM 872 C CA . TYR A 1 110 ? 10.654 -9.034 4.391 1.00 97.69 110 TYR A CA 1
ATOM 873 C C . TYR A 1 110 ? 11.857 -9.497 5.214 1.00 97.69 110 TYR A C 1
ATOM 875 O O . TYR A 1 110 ? 11.683 -10.258 6.160 1.00 97.69 110 TYR A O 1
ATOM 883 N N . GLY A 1 111 ? 13.071 -9.031 4.906 1.00 97.56 111 GLY A N 1
ATOM 884 C CA . GLY A 1 111 ? 14.284 -9.503 5.577 1.00 97.56 111 GLY A CA 1
ATOM 885 C C . GLY A 1 111 ? 14.712 -10.909 5.148 1.00 97.56 111 GLY A C 1
ATOM 886 O O . GLY A 1 111 ? 15.515 -11.533 5.838 1.00 97.56 111 GLY A O 1
ATOM 887 N N . ASP A 1 112 ? 14.192 -11.416 4.026 1.00 97.69 112 ASP A N 1
ATOM 888 C CA . ASP A 1 112 ? 14.453 -12.769 3.530 1.00 97.69 112 ASP A CA 1
ATOM 889 C C . ASP A 1 112 ? 14.614 -12.819 1.999 1.00 97.69 112 ASP A C 1
ATOM 891 O O . ASP A 1 112 ? 14.569 -11.797 1.318 1.00 97.69 112 ASP A O 1
ATOM 895 N N . GLN A 1 113 ? 14.809 -14.020 1.449 1.00 97.69 113 GLN A N 1
ATOM 896 C CA . GLN A 1 113 ? 14.834 -14.289 -0.001 1.00 97.69 113 GLN A CA 1
ATOM 897 C C . GLN A 1 113 ? 13.639 -15.135 -0.477 1.00 97.69 113 GLN A C 1
ATOM 899 O O . GLN A 1 113 ? 13.552 -15.508 -1.648 1.00 97.69 113 GLN A O 1
ATOM 904 N N . ALA A 1 114 ? 12.712 -15.465 0.424 1.00 98.12 114 ALA A N 1
ATOM 905 C CA . ALA A 1 114 ? 11.576 -16.331 0.125 1.00 98.12 114 ALA A CA 1
ATOM 906 C C . ALA A 1 114 ? 10.514 -15.607 -0.718 1.00 98.12 114 ALA A C 1
ATOM 908 O O . ALA A 1 114 ? 9.822 -16.238 -1.517 1.00 98.12 114 ALA A O 1
ATOM 909 N N . HIS A 1 115 ? 10.430 -14.279 -0.602 1.00 98.50 115 HIS A N 1
ATOM 910 C CA . HIS A 1 115 ? 9.450 -13.452 -1.307 1.00 98.50 115 HIS A CA 1
ATOM 911 C C . HIS A 1 115 ? 9.912 -12.992 -2.696 1.00 98.50 115 HIS A C 1
ATOM 913 O O . HIS A 1 115 ? 9.189 -12.258 -3.373 1.00 98.50 115 HIS A O 1
ATOM 919 N N . ARG A 1 116 ? 11.067 -13.464 -3.184 1.00 98.44 116 ARG A N 1
ATOM 920 C CA . ARG A 1 116 ? 11.566 -13.165 -4.536 1.00 98.44 116 ARG A CA 1
ATOM 921 C C . ARG A 1 116 ? 10.509 -13.384 -5.636 1.00 98.44 116 ARG A C 1
ATOM 923 O O . ARG A 1 116 ? 10.318 -12.466 -6.435 1.00 98.44 116 ARG A O 1
ATOM 930 N N . PRO A 1 117 ? 9.783 -14.524 -5.708 1.00 98.38 117 PRO A N 1
ATOM 931 C CA . PRO A 1 117 ? 8.781 -14.732 -6.759 1.00 98.38 117 PRO A CA 1
ATOM 932 C C . PRO A 1 117 ? 7.587 -13.773 -6.650 1.00 98.38 117 PRO A C 1
ATOM 934 O O . PRO A 1 117 ? 7.060 -13.323 -7.665 1.00 98.38 117 PRO A O 1
ATOM 937 N N . HIS A 1 118 ? 7.182 -13.425 -5.424 1.00 98.19 118 HIS A N 1
ATOM 938 C CA . HIS A 1 118 ? 6.125 -12.441 -5.168 1.00 98.19 118 HIS A CA 1
ATOM 939 C C . HIS A 1 118 ? 6.529 -11.051 -5.666 1.00 98.19 118 HIS A C 1
ATOM 941 O O . HIS A 1 118 ? 5.781 -10.423 -6.417 1.00 98.19 118 HIS A O 1
ATOM 947 N N . MET A 1 119 ? 7.746 -10.609 -5.340 1.00 98.56 119 MET A N 1
ATOM 948 C CA . MET A 1 119 ? 8.267 -9.321 -5.805 1.00 98.56 119 MET A CA 1
ATOM 949 C C . MET A 1 119 ? 8.438 -9.282 -7.325 1.00 98.56 119 MET A C 1
ATOM 951 O O . MET A 1 119 ? 8.089 -8.277 -7.941 1.00 98.56 119 MET A O 1
ATOM 955 N N . GLN A 1 120 ? 8.894 -10.377 -7.944 1.00 98.12 120 GLN A N 1
ATOM 956 C CA . GLN A 1 120 ? 8.942 -10.498 -9.404 1.00 98.12 120 GLN A CA 1
ATOM 957 C C . GLN A 1 120 ? 7.546 -10.315 -10.017 1.00 98.12 120 GLN A C 1
ATOM 959 O O . GLN A 1 120 ? 7.376 -9.486 -10.904 1.00 98.12 120 GLN A O 1
ATOM 964 N N . SER A 1 121 ? 6.527 -11.001 -9.486 1.00 98.19 121 SER A N 1
ATOM 965 C CA . SER A 1 121 ? 5.145 -10.865 -9.965 1.00 98.19 121 SER A CA 1
ATOM 966 C C . SER A 1 121 ? 4.611 -9.431 -9.858 1.00 98.19 121 SER A C 1
ATOM 968 O O . SER A 1 121 ? 3.862 -8.985 -10.728 1.00 98.19 121 SER A O 1
ATOM 970 N N . ILE A 1 122 ? 4.970 -8.699 -8.798 1.00 98.12 122 ILE A N 1
ATOM 971 C CA . ILE A 1 122 ? 4.605 -7.285 -8.649 1.00 98.12 122 ILE A CA 1
ATOM 972 C C . ILE A 1 122 ? 5.289 -6.432 -9.719 1.00 98.12 122 ILE A C 1
ATOM 974 O O . ILE A 1 122 ? 4.616 -5.620 -10.350 1.00 98.12 122 ILE A O 1
ATOM 978 N N . ILE A 1 123 ? 6.595 -6.618 -9.927 1.00 96.19 123 ILE A N 1
ATOM 979 C CA . ILE A 1 123 ? 7.368 -5.875 -10.929 1.00 96.19 123 ILE A CA 1
ATOM 980 C C . ILE A 1 123 ? 6.779 -6.101 -12.319 1.00 96.19 123 ILE A C 1
ATOM 982 O O . ILE A 1 123 ? 6.481 -5.131 -13.009 1.00 96.19 123 ILE A O 1
ATOM 986 N N . ASP A 1 124 ? 6.534 -7.357 -12.690 1.00 94.44 124 ASP A N 1
ATOM 987 C CA . ASP A 1 124 ? 5.980 -7.713 -13.997 1.00 94.44 124 ASP A CA 1
ATOM 988 C C . ASP A 1 124 ? 4.587 -7.102 -14.198 1.00 94.44 124 ASP A C 1
ATOM 990 O O . ASP A 1 124 ? 4.285 -6.584 -15.268 1.00 94.44 124 ASP A O 1
ATOM 994 N N . ARG A 1 125 ? 3.746 -7.083 -13.151 1.00 94.44 125 ARG A N 1
ATOM 995 C CA . ARG A 1 125 ? 2.424 -6.432 -13.194 1.00 94.44 125 ARG A CA 1
ATOM 996 C C . ARG A 1 125 ? 2.518 -4.919 -13.416 1.00 94.44 125 ARG A C 1
ATOM 998 O O . ARG A 1 125 ? 1.621 -4.345 -14.024 1.00 94.44 125 ARG A O 1
ATOM 1005 N N . LEU A 1 126 ? 3.541 -4.268 -12.862 1.00 91.25 126 LEU A N 1
ATOM 1006 C CA . LEU A 1 126 ? 3.723 -2.816 -12.946 1.00 91.25 126 LEU A CA 1
ATOM 1007 C C . LEU A 1 126 ? 4.391 -2.370 -14.253 1.00 91.25 126 LEU A C 1
ATOM 1009 O O . LEU A 1 126 ? 4.356 -1.181 -14.570 1.00 91.25 126 LEU A O 1
ATOM 1013 N N . GLN A 1 127 ? 4.982 -3.290 -15.017 1.00 85.31 127 GLN A N 1
ATOM 1014 C CA . GLN A 1 127 ? 5.493 -2.984 -16.348 1.00 85.31 127 GLN A CA 1
ATOM 1015 C C . GLN A 1 127 ? 4.324 -2.695 -17.295 1.00 85.31 127 GLN A C 1
ATOM 1017 O O . GLN A 1 127 ? 3.467 -3.536 -17.549 1.00 85.31 127 GLN A O 1
ATOM 1022 N N . THR A 1 128 ? 4.300 -1.481 -17.834 1.00 76.50 128 THR A N 1
ATOM 1023 C CA . THR A 1 128 ? 3.348 -1.054 -18.867 1.00 76.50 128 THR A CA 1
ATOM 1024 C C . THR A 1 128 ? 4.114 -0.671 -20.134 1.00 76.50 128 THR A C 1
ATOM 1026 O O . THR A 1 128 ? 5.307 -0.380 -20.044 1.00 76.50 128 THR A O 1
ATOM 1029 N N . PRO A 1 129 ? 3.478 -0.597 -21.317 1.00 69.00 129 PRO A N 1
ATOM 1030 C CA . PRO A 1 129 ? 4.130 -0.053 -22.513 1.00 69.00 129 PRO A CA 1
ATOM 1031 C C . PRO A 1 129 ? 4.733 1.344 -22.279 1.00 69.00 129 PRO A C 1
ATOM 1033 O O . PRO A 1 129 ? 5.848 1.624 -22.704 1.00 69.00 129 PRO A O 1
ATOM 1036 N N . HIS A 1 130 ? 4.079 2.187 -21.469 1.00 66.50 130 HIS A N 1
ATOM 1037 C CA . HIS A 1 130 ? 4.640 3.476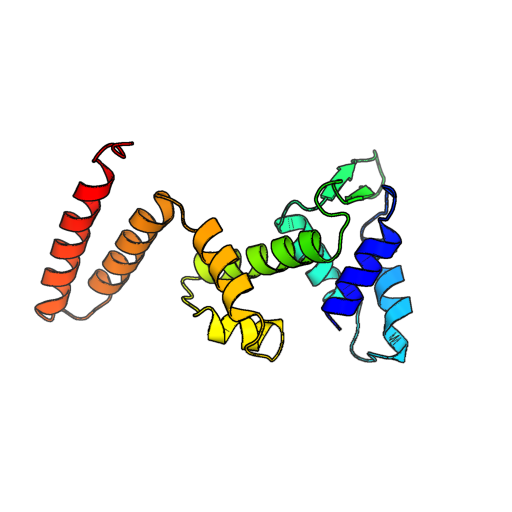 -21.050 1.00 66.50 130 HIS A CA 1
ATOM 1038 C C . HIS A 1 130 ? 5.954 3.361 -20.264 1.00 66.50 130 HIS A C 1
ATOM 1040 O O . HIS A 1 130 ? 6.790 4.259 -20.354 1.00 66.50 130 HIS A O 1
ATOM 1046 N N . SER A 1 131 ? 6.181 2.260 -19.542 1.00 71.81 131 SER A N 1
ATOM 1047 C CA . SER A 1 131 ? 7.441 2.004 -18.837 1.00 71.81 131 SER A CA 1
ATOM 1048 C C . SER A 1 131 ? 8.627 1.867 -19.800 1.00 71.81 131 SER A C 1
ATOM 1050 O O . SER A 1 131 ? 9.751 2.193 -19.423 1.00 71.81 131 SER A O 1
ATOM 1052 N N . TYR A 1 132 ? 8.391 1.432 -21.045 1.00 75.31 132 TYR A N 1
ATOM 1053 C CA . TYR A 1 132 ? 9.426 1.369 -22.079 1.00 75.31 132 TYR A CA 1
ATOM 1054 C C . TYR A 1 132 ? 9.856 2.770 -22.525 1.00 75.31 132 TYR A C 1
ATOM 1056 O O . TYR A 1 132 ? 11.041 3.095 -22.472 1.00 75.31 132 TYR A O 1
ATOM 1064 N N . VAL A 1 133 ? 8.891 3.625 -22.879 1.00 77.19 133 VAL A N 1
ATOM 1065 C CA . VAL A 1 133 ? 9.151 5.019 -23.280 1.00 77.19 133 VAL A CA 1
ATOM 1066 C C . VAL A 1 133 ? 9.837 5.791 -22.158 1.00 77.19 133 VAL A C 1
ATOM 1068 O O . VAL A 1 133 ? 10.843 6.453 -22.398 1.00 77.19 133 VAL A O 1
ATOM 1071 N N . GLN A 1 134 ? 9.360 5.634 -20.921 1.00 76.62 134 GLN A N 1
ATOM 1072 C CA . GLN A 1 134 ? 9.984 6.250 -19.753 1.00 76.62 134 GLN A CA 1
ATOM 1073 C C . GLN A 1 134 ? 11.438 5.786 -19.570 1.00 76.62 134 GLN A C 1
ATOM 1075 O O . GLN A 1 134 ? 12.309 6.600 -19.280 1.00 76.62 134 GLN A O 1
ATOM 1080 N N . GLY A 1 135 ? 11.729 4.499 -19.789 1.00 78.25 135 GLY A N 1
ATOM 1081 C CA . GLY A 1 135 ? 13.099 3.983 -19.753 1.00 78.25 135 GLY A CA 1
ATOM 1082 C C . GLY A 1 135 ? 14.002 4.596 -20.829 1.00 78.25 135 GLY A C 1
ATOM 1083 O O . GLY A 1 135 ? 15.171 4.871 -20.564 1.00 78.25 135 GLY A O 1
ATOM 1084 N N . ILE A 1 136 ? 13.464 4.862 -22.022 1.00 80.69 136 ILE A N 1
ATOM 1085 C CA . ILE A 1 136 ? 14.196 5.562 -23.085 1.00 80.69 136 ILE A CA 1
ATOM 1086 C C . ILE A 1 136 ? 14.452 7.026 -22.706 1.00 80.69 136 ILE A C 1
ATOM 1088 O O . ILE A 1 136 ? 15.543 7.537 -22.955 1.00 80.69 136 ILE A O 1
ATOM 1092 N N . ASP A 1 137 ? 13.477 7.697 -22.093 1.00 79.75 137 ASP A N 1
ATOM 1093 C CA . ASP A 1 137 ? 13.614 9.087 -21.647 1.00 79.75 137 ASP A CA 1
ATOM 1094 C C . ASP A 1 137 ? 14.666 9.225 -20.540 1.00 79.75 137 ASP A C 1
ATOM 1096 O O . ASP A 1 137 ? 15.514 10.117 -20.597 1.00 79.75 137 ASP A O 1
ATOM 1100 N N . GLU A 1 138 ? 14.670 8.304 -19.573 1.00 79.94 138 GLU A N 1
ATOM 1101 C CA . GLU A 1 138 ? 15.707 8.223 -18.541 1.00 79.94 138 GLU A CA 1
ATOM 1102 C C . GLU A 1 138 ? 17.095 7.976 -19.155 1.00 79.94 138 GLU A C 1
ATOM 1104 O O . GLU A 1 138 ? 18.065 8.645 -18.790 1.00 79.94 138 GLU A O 1
ATOM 1109 N N . LEU A 1 139 ? 17.199 7.073 -20.138 1.00 80.38 139 LEU A N 1
ATOM 1110 C CA . LEU A 1 139 ? 18.449 6.805 -20.854 1.00 80.38 139 LEU A CA 1
ATOM 1111 C C . LEU A 1 139 ? 18.951 8.043 -21.617 1.00 80.38 139 LEU A C 1
ATOM 1113 O O . LEU A 1 139 ? 20.140 8.364 -21.572 1.00 80.38 139 LEU A O 1
ATOM 1117 N N . ALA A 1 140 ? 18.049 8.766 -22.284 1.00 78.25 140 ALA A N 1
ATOM 1118 C CA . ALA A 1 140 ? 18.365 9.999 -22.999 1.00 78.25 140 ALA A CA 1
ATOM 1119 C C . ALA A 1 140 ? 18.811 11.123 -22.045 1.00 78.25 140 ALA A C 1
ATOM 1121 O O . ALA A 1 140 ? 19.723 11.887 -22.375 1.00 78.25 140 ALA A O 1
ATOM 1122 N N . ALA A 1 141 ? 18.216 11.206 -20.851 1.00 78.12 141 ALA A N 1
ATOM 1123 C CA . ALA A 1 141 ? 18.626 12.154 -19.817 1.00 78.12 141 ALA A CA 1
ATOM 1124 C C . ALA A 1 141 ? 20.057 11.877 -19.323 1.00 78.12 141 ALA A C 1
ATOM 1126 O O . ALA A 1 141 ? 20.851 12.810 -19.197 1.00 78.12 141 ALA A O 1
ATOM 1127 N N . VAL A 1 142 ? 20.422 10.605 -19.124 1.00 74.75 142 VAL A N 1
ATOM 1128 C CA . VAL A 1 142 ? 21.795 10.206 -18.762 1.00 74.75 142 VAL A CA 1
ATOM 1129 C C . VAL A 1 142 ? 22.788 10.557 -19.873 1.00 74.75 142 VAL A C 1
ATOM 1131 O O . VAL A 1 142 ? 23.849 11.118 -19.589 1.00 74.75 142 VAL A O 1
ATOM 1134 N N . ALA A 1 143 ? 22.433 10.292 -21.133 1.00 70.75 143 ALA A N 1
ATOM 1135 C CA . ALA A 1 143 ? 23.271 10.610 -22.291 1.00 70.75 143 ALA A CA 1
ATOM 1136 C C . ALA A 1 143 ? 23.495 12.123 -22.474 1.00 70.75 143 ALA A C 1
ATOM 1138 O O . ALA A 1 143 ? 24.551 12.543 -22.931 1.00 70.75 143 ALA A O 1
ATOM 1139 N N . SER A 1 144 ? 22.518 12.948 -22.086 1.00 65.31 144 SER A N 1
ATOM 1140 C CA . SER A 1 144 ? 22.597 14.413 -22.197 1.00 65.31 144 SER A CA 1
ATOM 1141 C C . SER A 1 144 ? 23.374 15.072 -21.050 1.00 65.31 144 SER A C 1
ATOM 1143 O O . SER A 1 144 ? 23.810 16.212 -21.182 1.00 65.31 144 SER A O 1
ATOM 1145 N N . GLY A 1 145 ? 23.522 14.380 -19.915 1.00 62.09 145 GLY A N 1
ATOM 1146 C CA . GLY A 1 145 ? 24.255 14.854 -18.737 1.00 62.09 145 GLY A CA 1
ATOM 1147 C C . GLY A 1 145 ? 25.712 14.385 -18.656 1.00 62.09 145 GLY A C 1
ATOM 1148 O O . GLY A 1 145 ? 26.399 14.743 -17.700 1.00 62.09 145 GLY A O 1
ATOM 1149 N N . SER A 1 146 ? 26.184 13.573 -19.608 1.00 54.53 146 SER A N 1
ATOM 1150 C CA . SER A 1 146 ? 27.568 13.086 -19.656 1.00 54.53 146 SER A CA 1
ATOM 1151 C C . SER A 1 146 ? 28.459 14.011 -20.498 1.00 54.53 146 SER A C 1
ATOM 1153 O O . SER A 1 146 ? 28.025 14.537 -21.520 1.00 54.53 146 SER A O 1
ATOM 1155 N N . ASP A 1 147 ? 29.711 14.210 -20.063 1.00 57.62 147 ASP A N 1
ATOM 1156 C CA . ASP A 1 147 ? 30.750 14.949 -20.801 1.00 57.62 147 ASP A CA 1
ATOM 1157 C C . ASP A 1 147 ? 30.871 14.476 -22.268 1.00 57.62 147 ASP A C 1
ATOM 1159 O O . ASP A 1 147 ? 30.581 13.308 -22.546 1.00 57.62 147 ASP A O 1
ATOM 1163 N N . PRO A 1 148 ? 31.338 15.335 -23.203 1.00 53.62 148 PRO A N 1
ATOM 1164 C CA . PRO A 1 148 ? 31.319 15.115 -24.656 1.00 53.62 148 PRO A CA 1
ATOM 1165 C C . PRO A 1 148 ? 32.334 14.059 -25.136 1.00 53.62 148 PRO A C 1
ATOM 1167 O O . PRO A 1 148 ? 33.181 14.313 -25.991 1.00 53.62 148 PRO A O 1
ATOM 1170 N N . ASN A 1 149 ? 32.250 12.846 -24.598 1.00 57.59 149 ASN A N 1
ATOM 1171 C CA . ASN A 1 149 ? 32.890 11.656 -25.133 1.00 57.59 149 ASN A CA 1
ATOM 1172 C C . ASN A 1 149 ? 31.966 10.996 -26.165 1.00 57.59 149 ASN A C 1
ATOM 1174 O O . ASN A 1 149 ? 30.746 10.984 -26.007 1.00 57.59 149 ASN A O 1
ATOM 1178 N N . SER A 1 150 ? 32.565 10.395 -27.200 1.00 57.50 150 SER A N 1
ATOM 1179 C CA . SER A 1 150 ? 31.884 9.766 -28.351 1.00 57.50 150 SER A CA 1
ATOM 1180 C C . SER A 1 150 ? 30.693 8.865 -27.975 1.00 57.50 150 SER A C 1
ATOM 1182 O O . SER A 1 150 ? 29.702 8.824 -28.696 1.00 57.50 150 SER A O 1
ATOM 1184 N N . TYR A 1 151 ? 30.751 8.214 -26.809 1.00 57.28 151 TYR A N 1
ATOM 1185 C CA . TYR A 1 151 ? 29.720 7.302 -26.304 1.00 57.28 151 TYR A CA 1
ATOM 1186 C C . TYR A 1 151 ? 28.376 7.973 -25.966 1.00 57.28 151 TYR A C 1
ATOM 1188 O O . TYR A 1 151 ? 27.338 7.320 -26.040 1.00 57.28 151 TYR A O 1
ATOM 1196 N N . ALA A 1 152 ? 28.364 9.264 -25.610 1.00 59.94 152 ALA A N 1
ATOM 1197 C CA . ALA A 1 152 ? 27.127 9.995 -25.314 1.00 59.94 152 ALA A CA 1
ATOM 1198 C C . ALA A 1 152 ? 26.290 10.240 -26.586 1.00 59.94 152 ALA A C 1
ATOM 1200 O O . ALA A 1 152 ? 25.062 10.143 -26.562 1.00 59.94 152 ALA A O 1
ATOM 1201 N N . CYS A 1 153 ? 26.963 10.485 -27.718 1.00 61.44 153 CYS A N 1
ATOM 1202 C CA . CYS A 1 153 ? 26.328 10.629 -29.031 1.00 61.44 153 CYS A CA 1
ATOM 1203 C C . CYS A 1 153 ? 25.696 9.303 -29.492 1.00 61.44 153 CYS A C 1
ATOM 1205 O O . CYS A 1 153 ? 24.556 9.285 -29.961 1.00 61.44 153 CYS A O 1
ATOM 1207 N N . ASP A 1 154 ? 26.401 8.188 -29.273 1.00 71.06 154 ASP A N 1
ATOM 1208 C CA . ASP A 1 154 ? 25.929 6.849 -29.633 1.00 71.06 154 ASP A CA 1
ATOM 1209 C C . ASP A 1 154 ? 24.711 6.432 -28.794 1.00 71.06 154 ASP A C 1
ATOM 1211 O O . ASP A 1 154 ? 23.719 5.943 -29.338 1.00 71.06 154 ASP A O 1
ATOM 1215 N N . LEU A 1 155 ? 24.720 6.699 -27.480 1.00 71.25 155 LEU A N 1
ATOM 1216 C CA . LEU A 1 155 ? 23.566 6.423 -26.616 1.00 71.25 155 LEU A CA 1
ATOM 1217 C C . LEU A 1 155 ? 22.321 7.221 -27.024 1.00 71.25 155 LEU A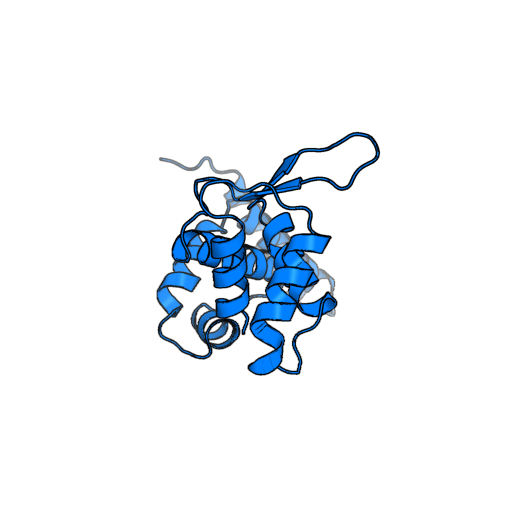 C 1
ATOM 1219 O O . LEU A 1 155 ? 21.214 6.680 -27.008 1.00 71.25 155 LEU A O 1
ATOM 1223 N N . ALA A 1 156 ? 22.486 8.490 -27.406 1.00 71.56 156 ALA A N 1
ATOM 1224 C CA . ALA A 1 156 ? 21.376 9.323 -27.857 1.00 71.56 156 ALA A CA 1
ATOM 1225 C C . ALA A 1 156 ? 20.761 8.800 -29.169 1.00 71.56 156 ALA A C 1
ATOM 1227 O O . ALA A 1 156 ? 19.536 8.770 -29.306 1.00 71.56 156 ALA A O 1
ATOM 1228 N N . GLN A 1 157 ? 21.586 8.331 -30.113 1.00 76.50 157 GLN A N 1
ATOM 1229 C CA . GLN A 1 157 ? 21.103 7.693 -31.343 1.00 76.50 157 GLN A CA 1
ATOM 1230 C C . GLN A 1 157 ? 20.400 6.360 -31.063 1.00 76.50 157 GLN A C 1
ATOM 1232 O O . GLN A 1 157 ? 19.332 6.098 -31.619 1.00 76.50 157 GLN A O 1
ATOM 1237 N N . MET A 1 158 ? 20.942 5.536 -30.162 1.00 78.69 158 MET A N 1
ATOM 1238 C CA . MET A 1 158 ? 20.296 4.285 -29.756 1.00 78.69 158 MET A CA 1
ATOM 1239 C C . MET A 1 158 ? 18.939 4.536 -29.087 1.00 78.69 158 MET A C 1
ATOM 1241 O O . MET A 1 158 ? 17.967 3.861 -29.419 1.00 78.69 158 MET A O 1
ATOM 1245 N N . ALA A 1 159 ? 18.836 5.537 -28.208 1.00 78.75 159 ALA A N 1
ATOM 1246 C CA . ALA A 1 159 ? 17.571 5.931 -27.588 1.00 78.75 159 ALA A CA 1
ATOM 1247 C C . ALA A 1 159 ? 16.520 6.344 -28.638 1.00 78.75 159 ALA A C 1
ATOM 1249 O O . ALA A 1 159 ? 15.363 5.935 -28.554 1.00 78.75 159 ALA A O 1
ATOM 1250 N N . GLN A 1 160 ? 16.917 7.094 -29.673 1.00 78.00 160 GLN A N 1
ATOM 1251 C CA . GLN A 1 160 ? 16.021 7.471 -30.773 1.00 78.00 160 GLN A CA 1
ATOM 1252 C C . GLN A 1 160 ? 15.539 6.263 -31.586 1.00 78.00 160 GLN A C 1
ATOM 1254 O O . GLN A 1 160 ? 14.355 6.192 -31.912 1.00 78.00 160 GLN A O 1
ATOM 1259 N N . LEU A 1 161 ? 16.422 5.302 -31.880 1.00 81.75 161 LEU A N 1
ATOM 1260 C CA . LEU A 1 161 ? 16.049 4.067 -32.578 1.00 81.75 161 LEU A CA 1
ATOM 1261 C C . LEU A 1 161 ? 15.072 3.223 -31.757 1.00 81.75 161 LEU A C 1
ATOM 1263 O O . LEU A 1 161 ? 14.102 2.701 -32.302 1.00 81.75 161 LEU A O 1
ATOM 1267 N N . LEU A 1 162 ? 15.291 3.126 -30.444 1.00 81.00 162 LEU A N 1
ATOM 1268 C CA . LEU A 1 162 ? 14.410 2.390 -29.540 1.00 81.00 162 LEU A CA 1
ATOM 1269 C C . LEU A 1 162 ? 12.988 2.978 -29.518 1.00 81.00 162 LEU A C 1
ATOM 1271 O O . LEU A 1 162 ? 12.022 2.219 -29.528 1.00 81.00 162 LEU A O 1
ATOM 1275 N N . ARG A 1 163 ? 12.827 4.308 -29.619 1.00 77.62 163 ARG A N 1
ATOM 1276 C CA . ARG A 1 163 ? 11.489 4.936 -29.695 1.00 77.62 163 ARG A CA 1
ATOM 1277 C C . ARG A 1 163 ? 10.672 4.509 -30.917 1.00 77.62 163 ARG A C 1
ATOM 1279 O O . ARG A 1 163 ? 9.449 4.562 -30.864 1.00 77.62 163 ARG A O 1
ATOM 1286 N N . VAL A 1 164 ? 11.308 4.084 -32.011 1.00 77.69 164 VAL A N 1
ATOM 1287 C CA . VAL A 1 164 ? 10.590 3.650 -33.224 1.00 77.69 164 VAL A CA 1
ATOM 1288 C C . VAL A 1 164 ? 9.802 2.361 -32.968 1.00 77.69 164 VAL A C 1
ATOM 1290 O O . VAL A 1 164 ? 8.703 2.196 -33.499 1.00 77.69 164 VAL A O 1
ATOM 1293 N N . PHE A 1 165 ? 10.312 1.470 -32.113 1.00 70.69 165 PHE A N 1
ATOM 1294 C CA . PHE A 1 165 ? 9.670 0.186 -31.817 1.00 70.69 165 PHE A CA 1
ATOM 1295 C C . PHE A 1 165 ? 8.387 0.312 -30.983 1.00 70.69 165 PHE A C 1
ATOM 1297 O O . PHE A 1 165 ? 7.570 -0.602 -31.015 1.00 70.69 165 PHE A O 1
ATOM 1304 N N . ASP A 1 166 ? 8.164 1.448 -30.316 1.00 63.47 166 ASP A N 1
ATOM 1305 C CA . ASP A 1 166 ? 6.927 1.741 -29.573 1.00 63.47 166 ASP A CA 1
ATOM 1306 C C . ASP A 1 166 ? 5.720 1.985 -30.503 1.00 63.47 166 ASP A C 1
ATOM 1308 O O . ASP A 1 166 ? 4.566 1.831 -30.115 1.00 63.47 166 ASP A O 1
ATOM 1312 N N . THR A 1 167 ? 5.972 2.329 -31.772 1.00 55.38 167 THR A N 1
ATOM 1313 C CA . THR A 1 167 ? 4.915 2.612 -32.762 1.00 55.38 167 THR A CA 1
ATOM 1314 C C . THR A 1 167 ? 4.398 1.377 -33.502 1.00 55.38 167 THR A C 1
ATOM 1316 O O . THR A 1 167 ? 3.476 1.488 -34.314 1.00 55.38 167 THR A O 1
ATOM 1319 N N . LEU A 1 168 ? 4.966 0.195 -33.244 1.00 54.38 168 LEU A N 1
ATOM 1320 C CA . LEU A 1 168 ? 4.494 -1.047 -33.848 1.00 54.38 168 LEU A CA 1
ATOM 1321 C C . LEU A 1 168 ? 3.279 -1.560 -33.059 1.00 54.38 168 LEU A C 1
ATOM 1323 O O . LEU A 1 168 ? 3.394 -1.777 -31.853 1.00 54.38 168 LEU A O 1
ATOM 1327 N N . PRO A 1 169 ? 2.111 -1.768 -33.696 1.00 50.03 169 PRO A N 1
ATOM 1328 C CA . PRO A 1 169 ? 0.972 -2.356 -33.007 1.00 50.03 169 PRO A CA 1
ATOM 1329 C C . PRO A 1 169 ? 1.379 -3.721 -32.450 1.00 50.03 169 PRO A C 1
ATOM 1331 O O . PRO A 1 169 ? 1.993 -4.525 -33.153 1.00 50.03 169 PRO A O 1
ATOM 1334 N N . ALA A 1 170 ? 1.037 -3.973 -31.184 1.00 53.59 170 ALA A N 1
ATOM 1335 C CA . ALA A 1 170 ? 1.206 -5.278 -30.563 1.00 53.59 170 ALA A CA 1
ATOM 1336 C C . ALA A 1 170 ? 0.431 -6.307 -31.398 1.00 53.59 170 ALA A C 1
ATOM 1338 O O . ALA A 1 170 ? -0.797 -6.369 -31.347 1.00 53.59 170 ALA A O 1
ATOM 1339 N N . HIS A 1 171 ? 1.140 -7.066 -32.231 1.00 44.41 171 HIS A N 1
ATOM 1340 C CA . HIS A 1 171 ? 0.549 -8.191 -32.934 1.00 44.41 171 HIS A CA 1
ATOM 1341 C C . HIS A 1 171 ? 0.181 -9.243 -31.881 1.00 44.41 171 HIS A C 1
ATOM 1343 O O . HIS A 1 171 ? 1.064 -9.819 -31.246 1.00 44.41 171 HIS A O 1
ATOM 1349 N N . HIS A 1 172 ? -1.129 -9.389 -31.661 1.00 38.00 172 HIS A N 1
ATOM 1350 C CA . HIS A 1 172 ? -1.747 -10.462 -30.885 1.00 38.00 172 HIS A CA 1
ATOM 1351 C C . HIS A 1 172 ? -1.424 -11.841 -31.460 1.00 38.00 172 HIS A C 1
ATOM 1353 O O . HIS A 1 172 ? -1.416 -11.967 -32.708 1.00 38.00 172 HIS A O 1
#

pLDDT: mean 88.93, std 13.78, range [38.0, 98.56]

Secondary structure (DSSP, 8-state):
-HHHHHHHHHHHTGGG--EEHHHHHHHHHHHHTTT-TT--HHHHHHHHHHHHHTT-EEEEEETTEEEEEEE-GGG-SHHHHHHHHHHHHHHHHHHTT----HHHHHHHHHSSSTTHHHHHHHHHHH--HHHHHHHHHHHHHHHHSS-S-HHHHHHHHHHHHHHHHTTS----

Foldseek 3Di:
DLLQLLVLLLVCQPPWDWAFLQRSLVSSCVVCCVVCVPRDSVVSSVLVVLLVVLVQWDWADDPPDGIITHGDPQCSDSVSVVLSSLLSVVVVCVVVVHDAALQRSCCVVPVDRPCSVSSVVSVVVPDDLVSQLVVLVVQLVVLVPDDPDPVSVVSNVVSVVSVVVSPDPPDD

Organism: Ancylostoma caninum (NCBI:txid29170)